Protein AF-A0A7C2AU13-F1 (afdb_monomer_lite)

Sequence (57 aa):
MVKCDYCGTEIEGLPYRCKYCGGTFCVWHHLPEEHDCPGLHKAVSTYALERAERLER

Secondary structure (DSSP, 8-state):
--B-TTT--B-SSPPEEPTTT--EE-SSTTSTTTTT-TTTGGG--HHHHHHHHHHT-

Radius of gyration: 16.47 Å; chains: 1; bounding box: 36×16×45 Å

Structure (mmCIF, N/CA/C/O backbone):
data_AF-A0A7C2AU13-F1
#
_entry.id   AF-A0A7C2AU13-F1
#
loop_
_atom_site.group_PDB
_atom_site.id
_atom_site.type_symbol
_atom_site.label_atom_id
_atom_site.label_alt_id
_atom_site.label_comp_id
_atom_site.label_asym_id
_atom_site.label_entity_id
_atom_site.label_seq_id
_atom_site.pdbx_PDB_ins_code
_atom_site.Cartn_x
_atom_site.Cartn_y
_atom_site.Cartn_z
_atom_site.occupancy
_atom_site.B_iso_or_equiv
_atom_site.auth_seq_id
_atom_site.auth_comp_id
_atom_site.auth_asym_id
_atom_site.auth_atom_id
_atom_site.pdbx_PDB_model_num
ATOM 1 N N . MET A 1 1 ? -13.587 0.548 12.410 1.00 70.81 1 MET A N 1
ATOM 2 C CA . MET A 1 1 ? -12.116 0.685 12.431 1.00 70.81 1 MET A CA 1
ATOM 3 C C . MET A 1 1 ? -11.580 0.275 11.075 1.00 70.81 1 MET A C 1
ATOM 5 O O . MET A 1 1 ? -12.052 -0.722 10.539 1.00 70.81 1 MET A O 1
ATOM 9 N N . VAL A 1 2 ? -10.681 1.065 10.490 1.00 83.56 2 VAL A N 1
ATOM 10 C CA . VAL A 1 2 ? -10.035 0.712 9.218 1.00 83.56 2 VAL A CA 1
ATOM 11 C C . VAL A 1 2 ? -8.836 -0.169 9.542 1.00 83.56 2 VAL A C 1
ATOM 13 O O . VAL A 1 2 ? -8.097 0.132 10.475 1.00 83.56 2 VAL A O 1
ATOM 16 N N . LYS A 1 3 ? -8.657 -1.264 8.809 1.00 89.44 3 LYS A N 1
ATOM 17 C CA . LYS A 1 3 ? -7.514 -2.163 8.977 1.00 89.44 3 LYS A CA 1
ATOM 18 C C . LYS A 1 3 ? -6.560 -1.990 7.807 1.00 89.44 3 LYS A C 1
ATOM 20 O O . LYS A 1 3 ? -6.990 -1.675 6.700 1.00 89.44 3 LYS A O 1
ATOM 25 N N . CYS A 1 4 ? -5.273 -2.164 8.073 1.00 90.56 4 CYS A N 1
ATOM 26 C CA . CYS A 1 4 ? -4.264 -2.215 7.030 1.00 90.56 4 CYS A CA 1
ATOM 27 C C . CYS A 1 4 ? -4.500 -3.457 6.163 1.00 90.56 4 CYS A C 1
ATOM 29 O O . CYS A 1 4 ? -4.541 -4.564 6.695 1.00 90.56 4 CYS A O 1
ATOM 31 N N . ASP A 1 5 ? -4.617 -3.275 4.850 1.00 88.88 5 ASP A N 1
ATOM 32 C CA . ASP A 1 5 ? -4.849 -4.371 3.898 1.00 88.88 5 ASP A CA 1
ATOM 33 C C . ASP A 1 5 ? -3.646 -5.330 3.806 1.00 88.88 5 ASP A C 1
ATOM 35 O O . ASP A 1 5 ? -3.794 -6.498 3.470 1.00 88.88 5 ASP A O 1
ATOM 39 N N . TYR A 1 6 ? -2.455 -4.848 4.180 1.00 88.50 6 TYR A N 1
ATOM 40 C CA . TYR A 1 6 ? -1.218 -5.628 4.162 1.00 88.50 6 TYR A CA 1
ATOM 41 C C . TYR A 1 6 ? -0.960 -6.397 5.467 1.00 88.50 6 TYR A C 1
ATOM 43 O O . TYR A 1 6 ? -0.767 -7.607 5.452 1.00 88.50 6 TYR A O 1
ATOM 51 N N . CYS A 1 7 ? -0.966 -5.714 6.618 1.00 90.00 7 CYS A N 1
ATOM 52 C CA . CYS A 1 7 ? -0.594 -6.325 7.903 1.00 90.00 7 CYS A CA 1
ATOM 53 C C . CYS A 1 7 ? -1.779 -6.640 8.826 1.00 90.00 7 CYS A C 1
ATOM 55 O O . CYS A 1 7 ? -1.584 -7.194 9.905 1.00 90.00 7 CYS A O 1
ATOM 57 N N . GLY A 1 8 ? -3.002 -6.243 8.466 1.00 88.62 8 GLY A N 1
ATOM 58 C CA . GLY A 1 8 ? -4.204 -6.464 9.277 1.00 88.62 8 GLY A CA 1
ATOM 59 C C . GLY A 1 8 ? -4.298 -5.625 10.559 1.00 88.62 8 GLY A C 1
ATOM 60 O O . GLY A 1 8 ? -5.312 -5.702 11.255 1.00 88.62 8 GLY A O 1
ATOM 61 N N . THR A 1 9 ? -3.283 -4.811 10.872 1.00 88.75 9 THR A N 1
ATOM 62 C CA . THR A 1 9 ? -3.277 -3.918 12.041 1.00 88.75 9 THR A CA 1
ATOM 63 C C . THR A 1 9 ? -4.369 -2.863 11.929 1.00 88.75 9 THR A C 1
ATOM 65 O O . THR A 1 9 ? -4.629 -2.319 10.852 1.00 88.75 9 THR A O 1
ATOM 68 N N . GLU A 1 10 ? -4.990 -2.552 13.059 1.00 89.31 10 GLU A N 1
ATOM 69 C CA . GLU A 1 10 ? -5.995 -1.503 13.160 1.00 89.31 10 GLU A CA 1
ATOM 70 C C . GLU A 1 10 ? -5.332 -0.128 13.029 1.00 89.31 10 GLU A C 1
ATOM 72 O O . GLU A 1 10 ? -4.328 0.172 13.674 1.00 89.31 10 GLU A O 1
ATOM 77 N N . ILE A 1 11 ? -5.860 0.698 12.130 1.00 88.38 11 ILE A N 1
ATOM 78 C CA . ILE A 1 11 ? -5.332 2.032 11.868 1.00 88.38 11 ILE A CA 1
ATOM 79 C C . ILE A 1 11 ? -5.966 2.981 12.881 1.00 88.38 11 ILE A C 1
ATOM 81 O O . ILE A 1 11 ? -7.084 3.464 12.700 1.00 88.38 11 ILE A O 1
ATOM 85 N N . GLU A 1 12 ? -5.221 3.245 13.947 1.00 79.50 12 GLU A N 1
ATOM 86 C CA . GLU A 1 12 ? -5.534 4.237 14.977 1.00 79.50 12 GLU A CA 1
ATOM 87 C C . GLU A 1 12 ? -5.200 5.646 14.438 1.00 79.50 12 GLU A C 1
ATOM 89 O O . GLU A 1 12 ? -4.226 6.279 14.846 1.00 79.50 12 GLU A O 1
ATOM 94 N N . GLY A 1 13 ? -5.934 6.118 13.422 1.00 81.06 13 GLY A N 1
ATOM 95 C CA . GLY A 1 13 ? -5.692 7.431 12.810 1.00 81.06 13 GLY A CA 1
ATOM 96 C C . GLY A 1 13 ? -6.182 7.575 11.369 1.00 81.06 13 GLY A C 1
ATOM 97 O O . GLY A 1 13 ? -7.126 6.915 10.937 1.00 81.06 13 GLY A O 1
ATOM 98 N N . LEU A 1 14 ? -5.540 8.476 10.618 1.00 85.50 14 LEU A N 1
ATOM 99 C CA . LEU A 1 14 ? -5.845 8.714 9.206 1.00 85.50 14 LEU A CA 1
ATOM 100 C C . LEU A 1 14 ? -5.351 7.539 8.337 1.00 85.50 14 LEU A C 1
ATOM 102 O O . LEU A 1 14 ? -4.158 7.230 8.358 1.00 85.50 14 LEU A O 1
ATOM 106 N N 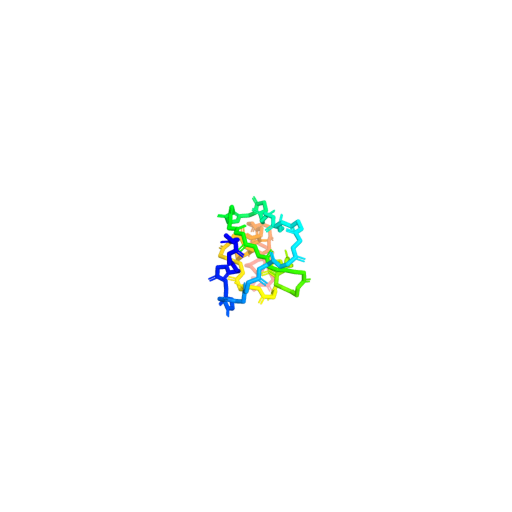. PRO A 1 15 ? -6.235 6.895 7.555 1.00 87.31 15 PRO A N 1
ATOM 107 C CA . PRO A 1 15 ? -5.844 5.834 6.635 1.00 87.31 15 PRO A CA 1
ATOM 108 C C . PRO A 1 15 ? -5.011 6.375 5.466 1.00 87.31 15 PRO A C 1
ATOM 110 O O . PRO A 1 15 ? -5.420 7.327 4.797 1.00 87.31 15 PRO A O 1
ATOM 113 N N . TYR A 1 16 ? -3.879 5.731 5.166 1.00 90.62 16 TYR A N 1
ATOM 114 C CA . TYR A 1 16 ? -3.092 6.052 3.976 1.00 90.62 16 TYR A CA 1
ATOM 115 C C . TYR A 1 16 ? -3.623 5.282 2.777 1.00 90.62 16 TYR A C 1
ATOM 117 O O . TYR A 1 16 ? -3.686 4.056 2.798 1.00 90.62 16 TYR A O 1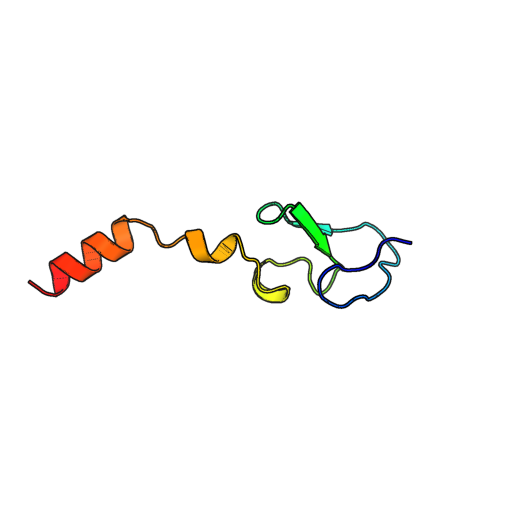
ATOM 125 N N . ARG A 1 17 ? -3.980 5.996 1.708 1.00 89.88 17 ARG A N 1
ATOM 126 C CA . ARG A 1 17 ? -4.457 5.383 0.468 1.00 89.88 17 ARG A CA 1
ATOM 127 C C . ARG A 1 17 ? -3.360 5.388 -0.586 1.00 89.88 17 ARG A C 1
ATOM 129 O O . ARG A 1 17 ? -2.911 6.452 -1.015 1.00 89.88 17 ARG A O 1
ATOM 136 N N . CYS A 1 18 ? -2.949 4.206 -1.031 1.00 89.06 18 CYS A N 1
ATOM 137 C CA . CYS A 1 18 ? -1.938 4.084 -2.075 1.00 89.06 18 CYS A CA 1
ATOM 138 C C . CYS A 1 18 ? -2.509 4.535 -3.429 1.00 89.06 18 CYS A C 1
ATOM 140 O O . CYS A 1 18 ? -3.582 4.091 -3.836 1.00 89.06 18 CYS A O 1
ATOM 142 N N . LYS A 1 19 ? -1.789 5.397 -4.157 1.00 85.31 19 LYS A N 1
ATOM 143 C CA . LYS A 1 19 ? -2.217 5.881 -5.486 1.00 85.31 19 LYS A CA 1
ATOM 144 C C . LYS A 1 19 ? -2.045 4.847 -6.602 1.00 85.31 19 LYS A C 1
ATOM 146 O O . LYS A 1 19 ? -2.657 4.996 -7.652 1.00 85.31 19 LYS A O 1
ATOM 151 N N . TYR A 1 20 ? -1.224 3.825 -6.375 1.00 85.62 20 TYR A N 1
ATOM 152 C CA . TYR A 1 20 ? -0.911 2.800 -7.368 1.00 85.62 20 TYR A CA 1
ATOM 153 C C . TYR A 1 20 ? -1.922 1.648 -7.341 1.00 85.62 20 TYR A C 1
ATOM 155 O O . TYR A 1 20 ? -2.459 1.284 -8.382 1.00 85.62 20 TYR A O 1
ATOM 163 N N . CYS A 1 21 ? -2.206 1.093 -6.157 1.00 86.88 21 CYS A N 1
ATOM 164 C CA . CYS A 1 21 ? -3.145 -0.025 -5.990 1.00 86.88 21 CYS A CA 1
ATOM 165 C C . CYS A 1 21 ? -4.520 0.390 -5.439 1.00 86.88 21 CYS A C 1
ATOM 167 O O . CYS A 1 21 ? -5.465 -0.385 -5.516 1.00 86.88 21 CYS A O 1
ATOM 169 N N . GLY A 1 22 ? -4.664 1.597 -4.880 1.00 88.12 22 GLY A N 1
ATOM 170 C CA . GLY A 1 22 ? -5.919 2.064 -4.280 1.00 88.12 22 GLY A CA 1
ATOM 171 C C . GLY A 1 22 ? -6.222 1.503 -2.886 1.00 88.12 22 GLY A C 1
ATOM 172 O O . GLY A 1 22 ? -7.227 1.913 -2.303 1.00 88.12 22 GLY A O 1
ATOM 173 N N . GLY A 1 23 ? -5.368 0.616 -2.361 1.00 88.81 23 GLY A N 1
ATOM 174 C CA . GLY A 1 23 ? -5.498 -0.011 -1.044 1.00 88.81 23 GLY A CA 1
ATOM 175 C C . GLY A 1 23 ? -5.270 0.951 0.122 1.00 88.81 23 GLY A C 1
ATOM 176 O O . GLY A 1 23 ? -4.743 2.057 -0.057 1.00 88.81 23 GLY A O 1
ATOM 177 N N . THR A 1 24 ? -5.684 0.518 1.314 1.00 91.88 24 THR A N 1
ATOM 178 C CA . THR A 1 24 ? -5.594 1.305 2.549 1.00 91.88 24 THR A CA 1
ATOM 179 C C . THR A 1 24 ? -4.591 0.694 3.519 1.00 91.88 24 THR A C 1
ATOM 181 O O . THR A 1 24 ? -4.705 -0.475 3.883 1.00 91.88 24 THR A O 1
ATOM 184 N N . PHE A 1 25 ? -3.627 1.495 3.965 1.00 91.81 25 PHE A N 1
ATOM 185 C CA . PHE A 1 25 ? -2.474 1.034 4.729 1.00 91.81 25 PHE A CA 1
ATOM 186 C C . PHE A 1 25 ? -2.231 1.888 5.979 1.00 91.81 25 PHE A C 1
ATOM 188 O O . PHE A 1 25 ? -2.687 3.032 6.083 1.00 91.81 25 PHE A O 1
ATOM 195 N N . CYS A 1 26 ? -1.524 1.310 6.951 1.00 91.31 26 CYS A N 1
ATOM 196 C CA . CYS A 1 26 ? -1.075 2.012 8.153 1.00 91.31 26 CYS A CA 1
ATOM 197 C C . CYS A 1 26 ? 0.177 2.866 7.875 1.00 91.31 26 CYS A C 1
ATOM 199 O O . CYS A 1 26 ? 0.774 2.775 6.806 1.00 91.31 26 CYS A O 1
ATOM 201 N N . VAL A 1 27 ? 0.604 3.674 8.855 1.00 88.50 27 VAL A N 1
ATOM 202 C CA . VAL A 1 27 ? 1.796 4.544 8.747 1.00 88.50 27 VAL A CA 1
ATOM 203 C C . VAL A 1 27 ? 3.095 3.781 8.470 1.00 88.50 27 VAL A C 1
ATOM 205 O O . VAL A 1 27 ? 4.035 4.357 7.947 1.00 88.50 27 VAL A O 1
ATOM 208 N N . TRP A 1 28 ? 3.147 2.486 8.771 1.00 87.31 28 TRP A N 1
ATOM 209 C CA . TRP A 1 28 ? 4.290 1.640 8.431 1.00 87.31 28 TRP A CA 1
ATOM 210 C C . TRP A 1 28 ? 4.213 1.222 6.957 1.00 87.31 28 TRP A C 1
ATOM 212 O O . TRP A 1 28 ? 5.077 1.562 6.168 1.00 87.31 28 TRP A O 1
ATOM 222 N N . HIS A 1 29 ? 3.078 0.673 6.522 1.00 88.69 29 HIS A N 1
ATOM 223 C CA . HIS A 1 29 ? 2.915 0.127 5.167 1.00 88.69 29 HIS A CA 1
ATOM 224 C C . HIS A 1 29 ? 2.411 1.128 4.108 1.00 88.69 29 HIS A C 1
ATOM 226 O O . HIS A 1 29 ? 1.896 0.732 3.061 1.00 88.69 29 HIS A O 1
ATOM 232 N N . HIS A 1 30 ? 2.508 2.436 4.363 1.00 88.00 30 HIS A N 1
ATOM 233 C CA . HIS A 1 30 ? 1.996 3.467 3.451 1.00 88.00 30 HIS A CA 1
ATOM 234 C C . HIS A 1 30 ? 2.817 3.592 2.158 1.00 88.00 30 HIS A C 1
ATOM 236 O O . HIS A 1 30 ? 2.289 4.043 1.136 1.00 88.00 30 HIS A O 1
ATOM 242 N N . LEU A 1 31 ? 4.094 3.199 2.196 1.00 87.19 31 LEU A N 1
ATOM 243 C CA . LEU A 1 31 ? 4.976 3.214 1.037 1.00 87.19 31 LEU A CA 1
ATOM 244 C C . LEU A 1 31 ? 4.682 2.025 0.109 1.00 87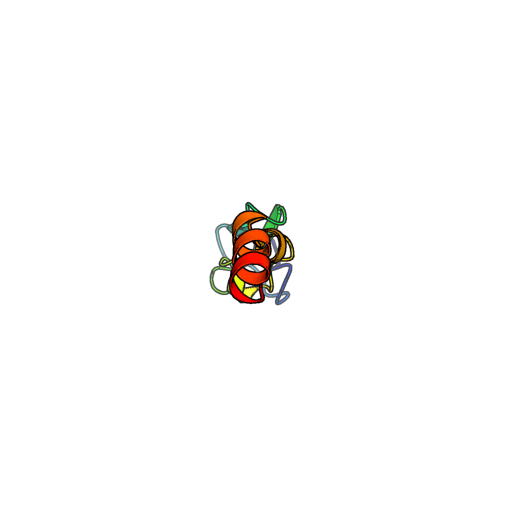.19 31 LEU A C 1
ATOM 246 O O . LEU A 1 31 ? 4.424 0.928 0.599 1.00 87.19 31 LEU A O 1
ATOM 250 N N . PRO A 1 32 ? 4.769 2.202 -1.223 1.00 84.75 32 PRO A N 1
ATOM 251 C CA . PRO A 1 32 ? 4.584 1.114 -2.183 1.00 84.75 32 PRO A CA 1
ATOM 252 C C . PRO A 1 32 ? 5.552 -0.057 -1.983 1.00 84.75 32 PRO A C 1
ATOM 254 O O . PRO A 1 32 ? 5.191 -1.194 -2.254 1.00 84.75 32 PRO A O 1
ATOM 257 N N . GLU A 1 33 ? 6.766 0.221 -1.514 1.00 83.88 33 GLU A N 1
ATOM 258 C CA . GLU A 1 33 ? 7.799 -0.790 -1.257 1.00 83.88 33 GLU A CA 1
ATOM 259 C C . GLU A 1 33 ? 7.487 -1.638 -0.015 1.00 83.88 33 GLU A C 1
ATOM 261 O O . GLU A 1 33 ? 7.822 -2.814 0.027 1.00 83.88 33 GLU A O 1
ATOM 266 N N . GLU A 1 34 ? 6.787 -1.072 0.972 1.00 86.19 34 GLU A N 1
ATOM 267 C CA . GLU A 1 34 ? 6.503 -1.732 2.255 1.00 86.19 34 GLU A CA 1
ATOM 268 C C . GLU A 1 34 ? 5.332 -2.724 2.169 1.00 86.19 34 GLU A C 1
ATOM 270 O O . GLU A 1 34 ? 5.254 -3.650 2.972 1.00 86.19 34 GLU A O 1
ATOM 275 N N . HIS A 1 35 ? 4.402 -2.530 1.224 1.00 87.94 35 HIS A N 1
ATOM 276 C CA . HIS A 1 35 ? 3.251 -3.423 1.017 1.00 87.94 35 HIS A CA 1
ATOM 277 C C . HIS A 1 35 ? 3.327 -4.242 -0.275 1.00 87.94 35 HIS A C 1
ATOM 279 O O . HIS A 1 35 ? 2.296 -4.726 -0.744 1.00 87.94 35 HIS A O 1
ATOM 285 N N . ASP A 1 36 ? 4.519 -4.348 -0.866 1.00 82.75 36 ASP A N 1
ATOM 286 C CA . ASP A 1 36 ? 4.761 -5.040 -2.135 1.00 82.75 36 ASP A CA 1
ATOM 287 C C . ASP A 1 36 ? 3.760 -4.603 -3.223 1.0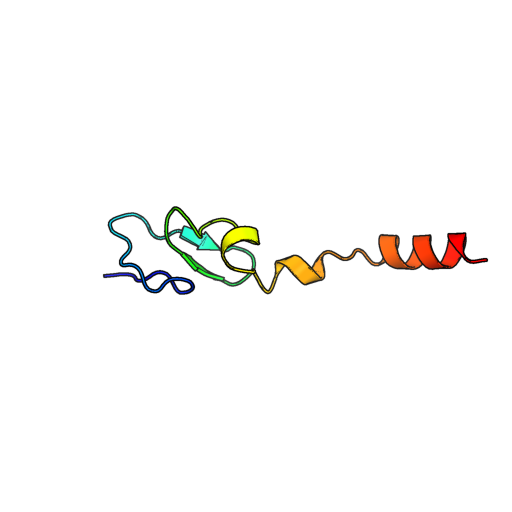0 82.75 36 ASP A C 1
ATOM 289 O O . ASP A 1 36 ? 2.943 -5.366 -3.743 1.00 82.75 36 ASP A O 1
ATOM 293 N N . CYS A 1 37 ? 3.732 -3.295 -3.496 1.00 87.06 37 CYS A N 1
ATOM 294 C CA . CYS A 1 37 ? 2.674 -2.705 -4.298 1.00 87.06 37 CYS A CA 1
ATOM 295 C C . CYS A 1 37 ? 2.651 -3.285 -5.721 1.00 87.06 37 CYS A C 1
ATOM 297 O O . CYS A 1 37 ? 3.576 -3.037 -6.504 1.00 87.06 37 CYS A O 1
ATOM 299 N N . PRO A 1 38 ? 1.540 -3.915 -6.149 1.00 80.00 38 PRO A N 1
ATOM 300 C CA . PRO A 1 38 ? 1.453 -4.530 -7.474 1.00 80.00 38 PRO A CA 1
ATOM 301 C C . PRO A 1 38 ? 1.514 -3.504 -8.619 1.00 80.00 38 PRO A C 1
ATOM 303 O O . PRO A 1 38 ? 1.747 -3.860 -9.775 1.00 80.00 38 PRO A O 1
ATOM 306 N N . GLY A 1 39 ? 1.301 -2.216 -8.324 1.00 75.31 39 GLY A N 1
ATOM 307 C CA . GLY A 1 39 ? 1.416 -1.130 -9.296 1.00 75.31 39 GLY A CA 1
ATOM 308 C C . GLY A 1 39 ? 2.845 -0.620 -9.515 1.00 75.31 39 GLY A C 1
ATOM 309 O O . GLY A 1 39 ? 3.071 0.081 -10.500 1.00 75.31 39 GLY A O 1
ATOM 310 N N . LEU A 1 40 ? 3.806 -0.980 -8.654 1.00 73.94 40 LEU A N 1
ATOM 311 C CA . LEU A 1 40 ? 5.194 -0.509 -8.749 1.00 73.94 40 LEU A CA 1
ATOM 312 C C . LEU A 1 40 ? 5.977 -1.236 -9.856 1.00 73.94 40 LEU A C 1
ATOM 314 O O . LEU A 1 40 ? 6.747 -0.622 -10.591 1.00 73.94 40 LEU A O 1
ATOM 318 N N . HIS A 1 41 ? 5.703 -2.528 -10.050 1.00 62.62 41 HIS A N 1
ATOM 319 C CA . HIS A 1 41 ? 6.387 -3.380 -11.030 1.00 62.62 41 HIS A CA 1
ATOM 320 C C . HIS A 1 41 ? 6.174 -2.955 -12.500 1.00 62.62 41 HIS A C 1
ATOM 322 O O . HIS A 1 41 ? 6.950 -3.322 -13.377 1.00 62.62 41 HIS A O 1
ATOM 328 N N . LYS A 1 42 ? 5.157 -2.142 -12.812 1.00 58.59 42 LYS A N 1
ATOM 329 C CA . LYS A 1 42 ? 4.889 -1.703 -14.198 1.00 58.59 42 LYS A CA 1
ATOM 330 C C . LYS A 1 42 ? 5.765 -0.536 -14.666 1.00 58.59 42 LYS A C 1
ATOM 332 O O . LYS A 1 42 ? 5.625 -0.102 -15.804 1.00 58.59 42 LYS A O 1
ATOM 337 N N . ALA A 1 43 ? 6.663 -0.035 -13.819 1.00 59.06 43 ALA A N 1
ATOM 338 C CA . ALA A 1 43 ? 7.550 1.079 -14.144 1.00 59.06 43 ALA A CA 1
ATOM 339 C C . ALA A 1 43 ? 8.829 0.665 -14.895 1.00 59.06 43 ALA A C 1
ATOM 341 O O . ALA A 1 43 ? 9.739 1.485 -15.034 1.00 59.06 43 ALA A O 1
ATOM 342 N N . VAL A 1 44 ? 8.925 -0.571 -15.406 1.00 60.53 44 VAL A N 1
ATOM 343 C CA . VAL A 1 44 ? 9.964 -0.893 -16.392 1.00 60.53 44 VAL A CA 1
ATOM 344 C C . VAL A 1 44 ? 9.615 -0.122 -17.660 1.00 60.53 44 VAL A C 1
ATOM 346 O O . VAL A 1 44 ? 8.731 -0.506 -18.424 1.00 60.53 44 VAL A O 1
ATOM 349 N N . SER A 1 45 ? 10.241 1.040 -17.837 1.00 70.94 45 SER A N 1
ATOM 350 C CA . SER A 1 45 ? 10.053 1.827 -19.048 1.00 70.94 45 SER A CA 1
ATOM 351 C C . SER A 1 45 ? 10.479 0.982 -20.246 1.00 70.94 45 SER A C 1
ATOM 353 O O . SER A 1 45 ? 11.498 0.291 -20.193 1.00 70.94 45 SER A O 1
ATOM 355 N N . THR A 1 46 ? 9.720 1.043 -21.342 1.00 69.38 46 THR A N 1
ATOM 356 C CA . THR A 1 46 ? 10.101 0.395 -22.610 1.00 69.38 46 THR A CA 1
ATOM 357 C C . THR A 1 46 ? 11.524 0.790 -23.010 1.00 69.38 46 THR A C 1
ATOM 359 O O . THR A 1 46 ? 12.303 -0.048 -23.444 1.00 69.38 46 THR A O 1
ATOM 362 N N . TYR A 1 47 ? 11.921 2.018 -22.671 1.00 69.50 47 TYR A N 1
ATOM 363 C CA . TYR A 1 47 ? 13.273 2.538 -22.826 1.00 69.50 47 TYR A CA 1
ATOM 364 C C . TYR A 1 47 ? 14.374 1.715 -22.128 1.00 69.50 47 TYR A C 1
ATOM 366 O O . TYR A 1 47 ? 15.490 1.630 -22.639 1.00 69.50 47 TYR A O 1
ATOM 374 N N . ALA A 1 48 ? 14.115 1.123 -20.957 1.00 70.56 48 ALA A N 1
ATOM 375 C CA . ALA A 1 48 ? 15.086 0.263 -20.277 1.00 70.56 48 ALA A CA 1
ATOM 376 C C . ALA A 1 48 ? 15.304 -1.061 -21.027 1.00 70.56 48 ALA A C 1
ATOM 378 O O . ALA A 1 48 ? 16.443 -1.516 -21.119 1.00 70.56 48 ALA A O 1
ATOM 379 N N . LEU A 1 49 ? 14.236 -1.622 -21.604 1.00 70.81 49 LEU A N 1
ATOM 380 C CA . LEU A 1 49 ? 14.282 -2.838 -22.420 1.00 70.81 49 LEU A CA 1
ATOM 381 C C . LEU A 1 49 ? 14.990 -2.565 -23.755 1.00 70.81 49 LEU A C 1
ATOM 383 O O . LEU A 1 49 ? 15.987 -3.210 -24.067 1.00 70.81 49 LEU A O 1
ATOM 387 N N . GLU A 1 50 ? 14.576 -1.506 -24.457 1.00 76.81 50 GLU A N 1
ATOM 388 C CA . GLU A 1 50 ? 15.169 -1.082 -25.733 1.00 76.81 50 GLU A CA 1
ATOM 389 C C . GLU A 1 50 ? 16.675 -0.767 -25.603 1.00 76.81 50 GLU A C 1
ATOM 391 O O . GLU A 1 50 ? 17.458 -0.982 -26.532 1.00 76.81 50 GLU A O 1
ATOM 396 N N . ARG A 1 51 ? 17.112 -0.254 -24.442 1.00 76.44 51 ARG A N 1
ATOM 397 C CA . ARG A 1 51 ? 18.535 -0.015 -24.148 1.00 76.44 51 ARG A CA 1
ATOM 398 C C . ARG A 1 51 ? 19.324 -1.292 -23.897 1.00 76.44 51 ARG A C 1
ATOM 400 O O . ARG A 1 51 ? 20.472 -1.347 -24.332 1.00 76.44 51 ARG A O 1
ATOM 407 N N . ALA A 1 52 ? 18.754 -2.261 -23.185 1.00 74.88 52 ALA A N 1
ATOM 408 C CA . ALA A 1 52 ? 19.410 -3.543 -22.941 1.00 74.88 52 ALA A CA 1
ATOM 409 C C . ALA A 1 52 ? 19.667 -4.266 -24.271 1.00 74.88 52 ALA A C 1
ATOM 411 O O . ALA A 1 52 ? 20.809 -4.598 -24.570 1.00 74.88 52 ALA A O 1
ATOM 412 N N . GLU A 1 53 ? 18.655 -4.338 -25.138 1.00 80.44 53 GLU A N 1
ATOM 413 C CA . GLU A 1 53 ? 18.772 -4.975 -26.457 1.00 80.44 53 GLU A CA 1
ATOM 414 C C . GLU A 1 53 ? 19.824 -4.318 -27.367 1.00 80.44 53 GLU A C 1
ATOM 416 O O . GLU A 1 53 ? 20.468 -4.992 -28.169 1.00 80.44 53 GLU A O 1
ATOM 421 N N . ARG A 1 54 ? 20.015 -2.993 -27.271 1.00 78.56 54 ARG A N 1
ATOM 422 C CA . ARG A 1 54 ? 21.050 -2.283 -28.043 1.00 78.56 54 ARG A CA 1
ATOM 423 C C . ARG A 1 54 ? 22.465 -2.554 -27.529 1.00 78.56 54 ARG A C 1
ATOM 425 O O . ARG A 1 54 ? 23.394 -2.490 -28.321 1.00 78.56 54 ARG A O 1
ATOM 432 N N . LEU A 1 55 ? 22.639 -2.787 -26.230 1.00 78.25 55 LEU A N 1
ATOM 433 C CA . LEU A 1 55 ? 23.943 -3.095 -25.630 1.00 78.25 55 LEU A CA 1
ATOM 434 C C . LEU A 1 55 ? 24.403 -4.527 -25.935 1.00 78.25 55 LEU A C 1
ATOM 436 O O . LEU A 1 55 ? 25.602 -4.787 -25.938 1.00 78.25 55 LEU A O 1
ATOM 440 N N . GLU A 1 56 ? 23.465 -5.435 -26.197 1.00 77.38 56 GLU A N 1
ATOM 441 C CA . GLU A 1 56 ? 23.729 -6.840 -26.530 1.00 77.38 56 GLU A CA 1
ATOM 442 C C . GLU A 1 56 ? 23.998 -7.087 -28.028 1.00 77.38 56 GLU A C 1
ATOM 444 O O . GLU A 1 56 ? 24.145 -8.238 -28.444 1.00 77.38 56 GLU A O 1
ATOM 449 N N . ARG A 1 57 ? 24.058 -6.030 -28.847 1.00 67.88 57 ARG A N 1
ATOM 450 C CA . ARG A 1 57 ? 24.253 -6.095 -30.300 1.00 67.88 57 ARG A CA 1
ATOM 451 C C . ARG A 1 57 ? 25.545 -5.399 -30.720 1.00 67.88 57 ARG A C 1
ATOM 453 O O . ARG A 1 57 ? 26.233 -5.960 -31.599 1.00 67.88 57 ARG A O 1
#

Foldseek 3Di:
DDAAPQPRHDAPDDWQAAPQQRGTHHPQCNDCVNRVNPRVVVPPPVVVVVVVVVVVD

pLDDT: mean 81.64, std 8.96, range [58.59, 91.88]

=== Feature glossary ===
The record interleaves many kinds of information about one protein. Here is each kind framed as the question it answers.

Q: What does the local fold look like, residue by residue?
A: A 3Di character summarizes, for each residue, the relative orientation of the Cα frame of its nearest spatial neighbor. Because it encodes fold topology rather than chemistry, 3Di alignments detect remote structural similarity that sequence alignment misses.

Q: Which residues are in helices, strands, or loops?
A: Secondary structure is the local, repeating backbone conformation. DSSP classifies it into eight states by reading the hydrogen-bond network: three helix types (H, G, I), two β types (E, B), two non-regular types (T, S), and unstructured coil (-).

Q: How big and how compact is the whole molecule?
A: Three whole-structure scalars: the radius of gyration (RMS distance of Cα from centroid, in Å), the count of Cα–Cα contacts (pairs closer than 8 Å and separated by more than four residues in sequence — i.e. tertiary, not local, contacts), and the bounding-box dimensions. Together they distinguish compact globular folds from extended fibres or disordered chains.

Q: How confident is the AlphaFold model at each residue?
A: For AlphaFold models, the B-factor field carries pLDDT — the model's own estimate of local accuracy on a 0–100 scale. Regions with pLDDT<50 should be treated as essentially unmodeled; they often correspond to intrinsically disordered segments.

Q: What family and function is it annotated with?
A: Functional annotations link the protein to curated databases. InterPro entries identify conserved domains and families by matching the sequence against member-database signatures (Pfam, PROSITE, CDD, …). Gene Ontology (GO) terms describe molecular function, biological process, and cellular component in a controlled vocabulary. CATH places the structure in a hierarchical fold classification (Class/Architecture/Topology/Homologous-superfamily). The organism is the source species.

Q: What known structures does this most resemble?
A: Nearest PDB neighbors are the top structural matches found by Foldseek when searching this structure against the entire Protein Data Bank. Each hit reports a TM-score (0 to 1; >0.5 almost always implies the same fold) and an E-value. These are *structural* homologs — they may share no detectable sequence similarity.

Q: Which residues are buried vs exposed?
A: Solvent-accessible surface area (SASA) is the area in Å² traced out by the centre of a 1.4 Å probe sphere (a water molecule) rolled over the protein's van der Waals surface (Shrake–Rupley / Lee–Richards construction). Buried residues have near-zero SASA; fully exposed residues can exceed 200 Å². The total SASA scales roughly with the number of surface residues.

Q: What are the backbone torsion angles?
A: φ (phi) and ψ (psi) are the two rotatable backbone dihedrals per residue: φ is the C(i-1)–N–Cα–C torsion, ψ is the N–Cα–C–N(i+1) torsion, both in degrees on (−180°, 180°]. α-helical residues cluster near (−60°, −45°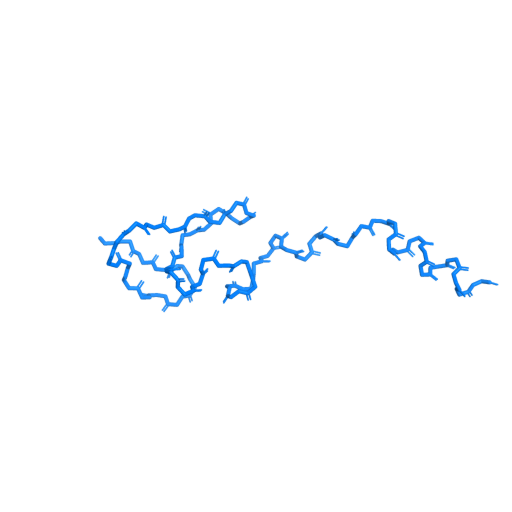); β-strand residues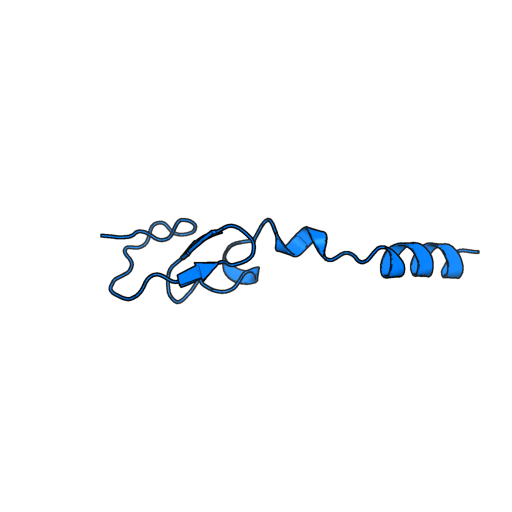 near (−120°, +130°). A Ramachandran plot is simply a scatter of (φ, ψ) for every residue.

Q: Are the domains correctly placed relative to each other?
A: Predicted aligned error is AlphaFold's pairwise confidence. Unlike pLDDT (per-residue), PAE is per-residue-pair and captures whether two parts of the structure are correctly placed relative to each other. Units are ångströms of expected positional error.

Q: What if only a Cα trace is available?
A: P-SEA three-state annotation labels each residue as helix, strand, or coil based purely on the geometry of the Cα trace. It serves as a fallback when the full backbone (and thus DSSP) is unavailable.

Q: What is the amino-acid chain?
A: This is the polypeptide sequence — one letter per residue, N-terminus first. Length ranges from a few dozen residues for small domains to over a thousand for large multi-domain proteins.

Q: What do the rendered images show?
A: The six renders are orthographic views along the three Cartesian axes in both directions. Representation (cartoon, sticks, or surface) and color scheme (sequence-rainbow or by-chain) vary across proteins so the training set covers all the common visualization conventions.

Q: What do the diagnostic plots show?
A: Plot images: a contact map (which residues are close in 3D, as an N×N binary image), a Ramachandran scatter (backbone torsion angles, revealing secondary-structure composition at a glance), and — for AlphaFold structures — a PAE heatmap (pairwise prediction confidence).

Q: How mobile is each atom in the crystal?
A: B-factor (Debye–Waller factor) reflects atomic displacement in the crystal lattice. It is an experimental observable (units Å²), not a prediction; low values mean the atom is pinned down, high values mean it moves or is heterogeneous across the crystal.

Q: Where is each backbone atom in 3D?
A: The mmCIF table is the protein's shape written out atom by atom. For each backbone N, Cα, C, and carbonyl O, it records an (x, y, z) coordinate triple in Å plus the residue type, chain letter, and residue number.